Protein AF-A0AAD9DBL5-F1 (afdb_monomer_lite)

pLDDT: mean 86.2, std 17.13, range [36.88, 98.0]

InterPro domains:
  IPR057491 Diatom pyrenoid shell [PF25192] (1-85)

Foldseek 3Di:
DDKDKDDDDQQQFKKKKKKAFPFAWQWKKKFKDAPDPRTPDIDTDTDGTRHVPIDIDMGGNPGGRIMMMMDRPDDPVTDMDMDMGRPDGHDDDPPPPPPDDDDDDD

Organism: NCBI:txid267567

Secondary structure (DSSP, 8-state):
-EEEEEE--TTEEEEEEEEE-SSS-EEEEEEEEESTT-EEEEEEEEES-TTTS-EEEEEE--SS-EEEEEEE-S-TTS--EEEEEEEEE--S------S--S----

Radius of gyration: 15.75 Å; chains: 1; bounding box: 33×22×51 Å

Structure (mmCIF, N/CA/C/O backbone):
data_AF-A0AAD9DBL5-F1
#
_entry.id   AF-A0AAD9DBL5-F1
#
loop_
_atom_site.group_PDB
_atom_site.id
_atom_site.type_symbol
_atom_site.label_atom_id
_atom_site.label_alt_id
_atom_site.label_comp_id
_atom_site.label_asym_id
_atom_site.label_entity_id
_atom_site.label_seq_id
_atom_site.pdbx_PDB_ins_code
_atom_site.Cartn_x
_atom_site.Cartn_y
_atom_site.Cartn_z
_atom_site.occupancy
_atom_site.B_iso_or_equiv
_atom_site.auth_seq_id
_atom_site.auth_comp_id
_atom_site.auth_asym_id
_atom_site.auth_atom_id
_atom_site.pdbx_PDB_model_num
ATOM 1 N N . GLY A 1 1 ? 0.961 2.979 14.377 1.00 65.88 1 GLY A N 1
ATOM 2 C CA . GLY A 1 1 ? 1.038 2.510 12.986 1.00 65.88 1 GLY A CA 1
ATOM 3 C C . GLY A 1 1 ? 2.239 1.620 12.734 1.00 65.88 1 GLY A C 1
ATOM 4 O O . GLY A 1 1 ? 3.149 1.566 13.552 1.00 65.88 1 GLY A O 1
ATOM 5 N N . ALA A 1 2 ? 2.234 0.928 11.599 1.00 88.06 2 ALA A N 1
ATOM 6 C CA . ALA A 1 2 ? 3.292 0.024 11.147 1.00 88.06 2 ALA A CA 1
ATOM 7 C C . ALA A 1 2 ? 3.534 0.239 9.648 1.00 88.06 2 ALA A C 1
ATOM 9 O O . ALA A 1 2 ? 2.581 0.452 8.903 1.00 88.06 2 ALA A O 1
ATOM 10 N N . LEU A 1 3 ? 4.789 0.174 9.207 1.00 93.31 3 LEU A N 1
ATOM 11 C CA . LEU A 1 3 ? 5.171 0.321 7.803 1.00 93.31 3 LEU A CA 1
ATOM 12 C C . LEU A 1 3 ? 5.716 -1.007 7.289 1.00 93.31 3 LEU A C 1
ATOM 14 O O . LEU A 1 3 ? 6.577 -1.616 7.924 1.00 93.31 3 LEU A O 1
ATOM 18 N N . ARG A 1 4 ? 5.237 -1.443 6.125 1.00 94.81 4 ARG A N 1
ATOM 19 C CA . ARG A 1 4 ? 5.770 -2.601 5.403 1.00 94.81 4 ARG A CA 1
ATOM 20 C C . ARG A 1 4 ? 6.175 -2.185 4.000 1.00 94.81 4 ARG A C 1
ATOM 22 O O . ARG A 1 4 ? 5.454 -1.447 3.333 1.00 94.81 4 ARG A O 1
ATOM 29 N N . THR A 1 5 ? 7.346 -2.647 3.582 1.00 94.62 5 THR A N 1
ATOM 30 C CA . THR A 1 5 ? 7.907 -2.378 2.256 1.00 94.62 5 THR A CA 1
ATOM 31 C C . THR A 1 5 ? 7.925 -3.675 1.462 1.00 94.62 5 THR A C 1
ATOM 33 O O . THR A 1 5 ? 8.403 -4.688 1.967 1.00 94.62 5 THR A O 1
ATOM 36 N N . TYR A 1 6 ? 7.428 -3.620 0.231 1.00 94.19 6 TYR A N 1
ATOM 37 C CA . TYR A 1 6 ? 7.318 -4.747 -0.685 1.00 94.19 6 TYR A CA 1
ATOM 38 C C . TYR A 1 6 ? 8.182 -4.456 -1.917 1.00 94.19 6 TYR A C 1
ATOM 40 O O . TYR A 1 6 ? 7.733 -3.754 -2.829 1.00 94.19 6 TYR A O 1
ATOM 48 N N . PRO A 1 7 ? 9.451 -4.903 -1.929 1.00 90.75 7 PRO A N 1
ATOM 49 C CA . PRO A 1 7 ? 10.256 -4.886 -3.139 1.00 90.75 7 PRO A CA 1
ATOM 50 C C . PRO A 1 7 ? 9.788 -5.993 -4.090 1.00 90.75 7 PRO A C 1
ATOM 52 O O . PRO A 1 7 ? 9.366 -7.063 -3.653 1.00 90.75 7 PRO A O 1
ATOM 55 N N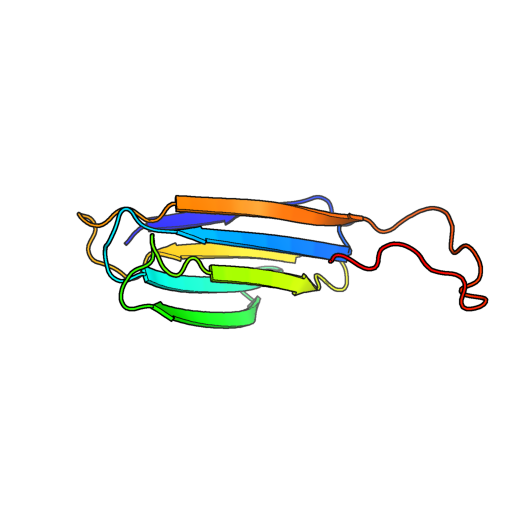 . PHE A 1 8 ? 9.908 -5.755 -5.390 1.00 89.19 8 PHE A N 1
ATOM 56 C CA . PHE A 1 8 ? 9.567 -6.723 -6.431 1.00 89.19 8 PHE A CA 1
ATOM 57 C C . PHE A 1 8 ? 10.528 -6.597 -7.616 1.00 89.19 8 PHE A C 1
ATOM 59 O O . PHE A 1 8 ? 11.326 -5.659 -7.698 1.00 89.19 8 PHE A O 1
ATOM 66 N N . ASN A 1 9 ? 10.501 -7.588 -8.509 1.00 88.00 9 ASN A N 1
ATOM 67 C CA . ASN A 1 9 ? 11.378 -7.620 -9.675 1.00 88.00 9 ASN A CA 1
ATOM 68 C C . ASN A 1 9 ? 11.060 -6.437 -10.619 1.00 88.00 9 ASN A C 1
ATOM 70 O O . ASN A 1 9 ? 9.883 -6.156 -10.834 1.00 88.00 9 ASN A O 1
ATOM 74 N N . PRO A 1 10 ? 12.065 -5.770 -11.220 1.00 86.81 10 PRO A N 1
ATOM 75 C CA . PRO A 1 10 ? 11.848 -4.755 -12.254 1.00 86.81 10 PRO A CA 1
ATOM 76 C C . PRO A 1 10 ? 11.012 -5.195 -13.465 1.00 86.81 10 PRO A C 1
ATOM 78 O O . PRO A 1 10 ? 10.556 -4.332 -14.202 1.00 86.81 10 PRO A O 1
ATOM 81 N N . THR A 1 11 ? 10.828 -6.499 -13.692 1.00 88.62 11 THR A N 1
ATOM 82 C CA . THR A 1 11 ? 9.929 -7.025 -14.727 1.00 88.62 11 THR A CA 1
ATOM 83 C C . THR A 1 11 ? 8.458 -6.977 -14.327 1.00 88.62 11 THR A C 1
ATOM 85 O O . THR A 1 11 ? 7.621 -7.380 -15.113 1.00 88.62 11 THR A O 1
ATOM 88 N N . VAL A 1 12 ? 8.094 -6.578 -13.109 1.00 91.44 12 VAL A N 1
ATOM 89 C CA . VAL A 1 12 ? 6.683 -6.444 -12.723 1.00 91.44 12 VAL A CA 1
ATOM 90 C C . VAL A 1 12 ? 6.146 -5.131 -13.280 1.00 91.44 12 VAL A C 1
ATOM 92 O O . VAL A 1 12 ? 6.648 -4.059 -12.945 1.00 91.44 12 VAL A O 1
ATOM 95 N N . ASP A 1 13 ? 5.113 -5.229 -14.109 1.00 93.44 13 ASP A N 1
ATOM 96 C CA . ASP A 1 13 ? 4.472 -4.085 -14.751 1.00 93.44 13 ASP A CA 1
ATOM 97 C C . ASP A 1 13 ? 3.320 -3.518 -13.915 1.00 93.44 13 ASP A C 1
ATOM 99 O O . ASP A 1 13 ? 3.010 -2.331 -14.011 1.00 93.44 13 ASP A O 1
ATOM 103 N N . SER A 1 14 ? 2.693 -4.351 -13.083 1.00 95.19 14 SER A N 1
ATOM 104 C CA . SER A 1 14 ? 1.706 -3.912 -12.100 1.00 95.19 14 SER A CA 1
ATOM 105 C C . SER A 1 14 ? 1.609 -4.865 -10.918 1.00 95.19 14 SER A C 1
ATOM 107 O O . SER A 1 14 ? 1.899 -6.060 -11.025 1.00 95.19 14 SER A O 1
ATOM 109 N N . VAL A 1 15 ? 1.180 -4.335 -9.775 1.00 96.56 15 VAL A N 1
ATOM 110 C CA . VAL A 1 15 ? 0.980 -5.084 -8.529 1.00 96.56 15 VAL A CA 1
ATOM 111 C C . VAL A 1 15 ? -0.485 -5.082 -8.116 1.00 96.56 15 VAL A C 1
ATOM 113 O O . VAL A 1 15 ? -1.184 -4.084 -8.275 1.00 96.56 15 VAL A O 1
ATOM 116 N N . ALA A 1 16 ? -0.931 -6.189 -7.537 1.00 97.8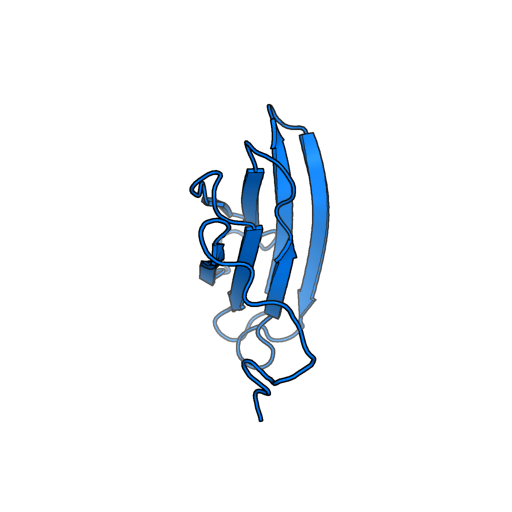1 16 ALA A N 1
ATOM 117 C CA . ALA A 1 16 ? -2.203 -6.297 -6.845 1.00 97.81 16 ALA A CA 1
ATOM 118 C C . ALA A 1 16 ? -1.974 -6.062 -5.350 1.00 97.81 16 ALA A C 1
ATOM 120 O O . ALA A 1 16 ? -1.061 -6.635 -4.755 1.00 97.81 16 ALA A O 1
ATOM 121 N N . ILE A 1 17 ? -2.805 -5.219 -4.742 1.00 98.00 17 ILE A N 1
ATOM 122 C CA . ILE A 1 17 ? -2.728 -4.872 -3.323 1.00 98.00 17 ILE A CA 1
ATOM 123 C C . ILE A 1 17 ? -4.070 -5.184 -2.675 1.00 98.00 17 ILE A C 1
ATOM 125 O O . ILE A 1 17 ? -5.097 -4.658 -3.100 1.00 98.00 17 ILE A O 1
ATOM 129 N N . ILE A 1 18 ? -4.049 -6.003 -1.621 1.00 97.81 18 ILE A N 1
ATOM 130 C CA . ILE A 1 18 ? -5.213 -6.299 -0.778 1.00 97.81 18 ILE A CA 1
ATOM 131 C C . ILE A 1 18 ? -4.918 -5.846 0.645 1.00 97.81 18 ILE A C 1
ATOM 133 O O . ILE A 1 18 ? -3.924 -6.270 1.242 1.00 97.81 18 ILE A O 1
ATOM 137 N N . LEU A 1 19 ? -5.810 -5.030 1.205 1.00 97.81 19 LEU A N 1
ATOM 138 C CA . LEU A 1 19 ? -5.763 -4.574 2.591 1.00 97.81 19 LEU A CA 1
ATOM 139 C C . LEU A 1 19 ? -7.046 -4.970 3.331 1.00 97.81 19 LEU A C 1
ATOM 141 O O . LEU A 1 19 ? -8.145 -4.794 2.805 1.00 97.81 19 LEU A O 1
ATOM 145 N N . LYS A 1 20 ? -6.910 -5.456 4.569 1.00 97.44 20 LYS A N 1
ATOM 146 C CA . LYS A 1 20 ? -8.044 -5.763 5.456 1.00 97.44 20 LYS A CA 1
ATOM 147 C C . LYS A 1 20 ? -7.710 -5.551 6.933 1.00 97.44 20 LYS A C 1
ATOM 149 O O . LYS A 1 20 ? -6.537 -5.547 7.317 1.00 97.44 20 LYS A O 1
ATOM 154 N N . THR A 1 21 ? -8.743 -5.448 7.758 1.00 96.38 21 THR A N 1
ATOM 155 C CA . THR A 1 21 ? -8.658 -5.441 9.231 1.00 96.38 21 THR A CA 1
ATOM 156 C C . THR A 1 21 ? -9.436 -6.630 9.812 1.00 96.38 21 THR A C 1
ATOM 158 O O . THR A 1 21 ? -9.826 -7.543 9.084 1.00 96.38 21 THR A O 1
ATOM 161 N N . ASP A 1 22 ? -9.627 -6.651 11.128 1.00 93.69 22 ASP A N 1
ATOM 162 C CA . ASP A 1 22 ? -10.362 -7.656 11.904 1.00 93.69 22 ASP A CA 1
ATOM 163 C C . ASP A 1 22 ? -11.786 -7.206 12.312 1.00 93.69 22 ASP A C 1
ATOM 165 O O . ASP A 1 22 ? -12.343 -7.730 13.273 1.00 93.69 22 ASP A O 1
ATOM 169 N N . GLY A 1 23 ? -12.381 -6.242 11.596 1.00 93.06 23 GLY A N 1
ATOM 170 C CA . GLY A 1 23 ? -13.698 -5.655 11.920 1.00 93.06 23 GLY A CA 1
ATOM 171 C C . GLY A 1 23 ? -13.594 -4.255 12.534 1.00 93.06 23 GLY A C 1
ATOM 172 O O . GLY A 1 23 ? -14.373 -3.855 13.401 1.00 93.06 23 GLY A O 1
ATOM 173 N N . ARG A 1 24 ? -12.535 -3.527 12.170 1.00 92.25 24 ARG A N 1
ATOM 174 C CA . ARG A 1 24 ? -12.209 -2.172 12.635 1.00 92.25 24 ARG A CA 1
ATOM 175 C C . ARG A 1 24 ? -12.024 -1.238 11.442 1.00 92.25 24 ARG A C 1
ATOM 177 O O . ARG A 1 24 ? -11.748 -1.730 10.341 1.00 92.25 24 ARG A O 1
ATOM 184 N N . PRO A 1 25 ? -12.069 0.087 11.652 1.00 95.88 25 PRO A N 1
ATOM 185 C CA . PRO A 1 25 ? -11.787 1.027 10.583 1.00 95.88 25 PRO A CA 1
ATOM 186 C C . PRO A 1 25 ? -10.413 0.791 9.955 1.00 95.88 25 PRO A C 1
ATOM 188 O O . PRO A 1 25 ? -9.386 0.801 10.642 1.00 95.88 25 PRO A O 1
ATOM 191 N N . LEU A 1 26 ? -10.387 0.594 8.640 1.00 96.56 26 LEU A N 1
ATOM 192 C CA . LEU A 1 26 ? -9.155 0.491 7.871 1.00 96.56 26 LEU A CA 1
ATOM 193 C C . LEU A 1 26 ? -8.630 1.902 7.651 1.00 96.56 26 LEU A C 1
ATOM 195 O O . LEU A 1 26 ? -9.217 2.656 6.888 1.00 96.56 26 LEU A O 1
ATOM 199 N N . ASN A 1 27 ? -7.527 2.252 8.310 1.00 97.00 27 ASN A N 1
ATOM 200 C CA . ASN A 1 27 ? -6.803 3.498 8.070 1.00 97.00 27 ASN A CA 1
ATOM 201 C C . ASN A 1 27 ? -5.425 3.143 7.518 1.00 97.00 27 ASN A C 1
ATOM 203 O O . ASN A 1 27 ? -4.574 2.605 8.236 1.00 97.00 27 ASN A O 1
ATOM 207 N N . ALA A 1 28 ? -5.216 3.391 6.228 1.00 97.44 28 ALA A N 1
ATOM 208 C CA . ALA A 1 28 ? -3.980 3.015 5.565 1.00 97.44 28 ALA A CA 1
ATOM 209 C C . ALA A 1 28 ? -3.538 4.043 4.529 1.00 97.44 28 ALA A C 1
ATOM 211 O O . ALA A 1 28 ? -4.323 4.835 4.011 1.00 97.44 28 ALA A O 1
ATOM 212 N N . ARG A 1 29 ? -2.253 3.989 4.202 1.00 97.62 29 ARG A N 1
ATOM 213 C CA . ARG A 1 29 ? -1.657 4.733 3.102 1.00 97.62 29 ARG A CA 1
ATOM 214 C C . ARG A 1 29 ? -0.793 3.802 2.267 1.00 97.62 29 ARG A C 1
ATOM 216 O O . ARG A 1 29 ? 0.056 3.095 2.809 1.00 97.62 29 ARG A O 1
ATOM 223 N N . ILE A 1 30 ? -1.018 3.799 0.960 1.00 97.69 30 ILE A N 1
ATOM 224 C CA . ILE A 1 30 ? -0.209 3.075 -0.020 1.00 97.69 30 ILE A CA 1
ATOM 225 C C . ILE A 1 30 ? 0.665 4.097 -0.736 1.00 97.69 30 ILE A C 1
ATOM 227 O O . ILE A 1 30 ? 0.170 5.129 -1.185 1.00 97.69 30 ILE A O 1
ATOM 231 N N . GLU A 1 31 ? 1.956 3.814 -0.857 1.00 96.69 31 GLU A N 1
ATOM 232 C CA . GLU A 1 31 ? 2.900 4.646 -1.596 1.00 96.69 31 GLU A CA 1
ATOM 233 C C . GLU A 1 31 ? 3.594 3.807 -2.664 1.00 96.69 31 GLU A C 1
ATOM 235 O O . GLU A 1 31 ? 4.212 2.788 -2.352 1.00 96.69 31 GLU A O 1
ATOM 240 N N . LEU A 1 32 ? 3.528 4.260 -3.914 1.00 95.81 32 LEU A N 1
ATOM 241 C CA . LEU A 1 32 ? 4.415 3.794 -4.970 1.00 95.81 32 LEU A CA 1
ATOM 242 C C . LEU A 1 32 ? 5.626 4.722 -5.014 1.00 95.81 32 LEU A C 1
ATOM 244 O O . LEU A 1 32 ? 5.498 5.917 -5.291 1.00 95.81 32 LEU A O 1
ATOM 248 N N . LEU A 1 33 ? 6.799 4.170 -4.735 1.00 94.31 33 LEU A N 1
ATOM 249 C CA . LEU A 1 33 ? 8.074 4.873 -4.783 1.00 94.31 33 LEU A CA 1
ATOM 250 C C . LEU A 1 33 ? 8.845 4.482 -6.032 1.00 94.31 33 LEU A C 1
ATOM 252 O O . LEU A 1 33 ? 8.836 3.311 -6.399 1.00 94.31 33 LEU A O 1
ATOM 256 N N . GLN A 1 34 ? 9.595 5.422 -6.603 1.00 90.69 34 GLN A N 1
ATOM 257 C CA . GLN A 1 34 ? 10.555 5.126 -7.664 1.00 90.69 34 GLN A CA 1
ATOM 258 C C . GLN A 1 34 ? 11.868 5.878 -7.439 1.00 90.69 34 GLN A C 1
ATOM 260 O O . GLN A 1 34 ? 11.932 7.101 -7.572 1.00 90.69 34 GLN A O 1
ATOM 265 N N . GLY A 1 35 ? 12.933 5.142 -7.120 1.00 85.44 35 GLY A N 1
ATOM 266 C CA . GLY A 1 35 ? 14.194 5.726 -6.651 1.00 85.44 35 GLY A CA 1
ATOM 267 C C . GLY A 1 35 ? 14.137 6.189 -5.183 1.00 85.44 35 GLY A C 1
ATOM 268 O O . GLY A 1 35 ? 13.133 5.975 -4.497 1.00 85.44 35 GLY A O 1
ATOM 269 N N . PRO A 1 36 ? 15.219 6.793 -4.654 1.00 82.62 36 PRO A N 1
ATOM 270 C CA . PRO A 1 36 ? 15.320 7.117 -3.232 1.00 82.62 36 PRO A CA 1
ATOM 271 C C . PRO A 1 36 ? 14.241 8.112 -2.780 1.00 82.62 36 PRO A C 1
ATOM 273 O O . PRO A 1 36 ? 14.286 9.286 -3.137 1.00 82.62 36 PRO A O 1
ATOM 276 N N . ASN A 1 37 ? 13.287 7.634 -1.972 1.00 73.06 37 ASN A N 1
ATOM 277 C CA . ASN A 1 37 ? 12.238 8.428 -1.315 1.00 73.06 37 ASN A CA 1
ATOM 278 C C . ASN A 1 37 ? 11.457 9.374 -2.251 1.00 73.06 37 ASN A C 1
ATOM 280 O O . ASN A 1 37 ? 11.098 10.482 -1.859 1.00 73.06 37 ASN A O 1
ATOM 284 N N . ASN A 1 38 ? 11.192 8.941 -3.484 1.00 85.44 38 ASN A N 1
ATOM 285 C CA . ASN A 1 38 ? 10.419 9.716 -4.450 1.00 85.44 38 ASN A CA 1
ATOM 286 C C . ASN A 1 38 ? 9.048 9.067 -4.665 1.00 85.44 38 ASN A C 1
ATOM 288 O O . ASN A 1 38 ? 8.920 8.105 -5.427 1.00 85.44 38 ASN A O 1
ATOM 292 N N . ASN A 1 39 ? 8.039 9.585 -3.963 1.00 84.62 39 ASN A N 1
ATOM 293 C CA . ASN A 1 39 ? 6.662 9.114 -4.059 1.00 84.62 39 ASN A CA 1
ATOM 294 C C . ASN A 1 39 ? 6.080 9.512 -5.421 1.00 84.62 39 ASN A C 1
ATOM 296 O O . ASN A 1 39 ? 5.897 10.694 -5.705 1.00 84.62 39 ASN A O 1
ATOM 300 N N . LYS A 1 40 ? 5.773 8.521 -6.258 1.00 91.19 40 LYS A N 1
ATOM 301 C CA . LYS A 1 40 ? 5.114 8.713 -7.558 1.00 91.19 40 LYS A CA 1
ATOM 302 C C . LYS A 1 40 ? 3.604 8.720 -7.436 1.00 91.19 40 LYS A C 1
ATOM 304 O O . LYS A 1 40 ? 2.938 9.499 -8.107 1.00 91.19 40 LYS A O 1
ATOM 309 N N . GLN A 1 41 ? 3.083 7.881 -6.552 1.00 93.62 41 GLN A N 1
ATOM 310 C CA . GLN A 1 41 ? 1.663 7.802 -6.267 1.00 93.62 41 GLN A CA 1
ATOM 311 C C . GLN A 1 41 ? 1.462 7.568 -4.777 1.00 93.62 41 GLN A C 1
ATOM 313 O O . GLN A 1 41 ? 2.210 6.817 -4.150 1.00 93.62 41 GLN A O 1
ATOM 318 N N . VAL A 1 42 ? 0.449 8.223 -4.220 1.00 96.69 42 VAL A N 1
ATOM 319 C CA . VAL A 1 42 ? 0.024 8.046 -2.835 1.00 96.69 42 VAL A CA 1
ATOM 320 C C . VAL A 1 42 ? -1.483 7.848 -2.834 1.00 96.69 42 VAL A C 1
ATOM 322 O O . VAL A 1 42 ? -2.205 8.622 -3.458 1.00 96.69 42 VAL A O 1
ATOM 325 N N . VAL A 1 43 ? -1.946 6.814 -2.138 1.00 96.88 43 VAL A N 1
ATOM 326 C CA . VAL A 1 43 ? -3.367 6.544 -1.914 1.00 96.88 43 VAL A CA 1
ATOM 327 C C . VAL A 1 43 ? -3.605 6.536 -0.413 1.00 96.88 43 VAL A C 1
ATOM 329 O O . VAL A 1 43 ? -3.019 5.721 0.299 1.00 96.88 43 VAL A O 1
ATOM 332 N N . GLU A 1 44 ? -4.445 7.446 0.068 1.00 97.19 44 GLU A N 1
ATOM 333 C CA . GLU A 1 44 ? -4.885 7.493 1.463 1.00 97.19 44 GLU A CA 1
ATOM 334 C C . GLU A 1 44 ? -6.280 6.881 1.553 1.00 97.19 44 GLU A C 1
ATOM 336 O O . GLU A 1 44 ? -7.172 7.212 0.771 1.00 97.19 44 GLU A O 1
ATOM 341 N N . LEU A 1 45 ? -6.435 5.916 2.455 1.00 94.56 45 LEU A N 1
ATOM 342 C CA . LEU A 1 45 ? -7.556 4.989 2.469 1.00 94.56 45 LEU A CA 1
ATOM 343 C C . LEU A 1 45 ? -8.213 4.979 3.839 1.00 94.56 45 LEU A C 1
ATOM 345 O O . LEU A 1 45 ? -7.547 4.786 4.860 1.00 94.56 45 LEU A O 1
ATOM 349 N N . TYR A 1 46 ? -9.534 5.129 3.814 1.00 96.69 46 TYR A N 1
ATOM 350 C CA . TYR A 1 46 ? -10.411 4.945 4.955 1.00 96.69 46 TYR A CA 1
ATOM 351 C C . TYR A 1 46 ? -11.580 4.034 4.571 1.00 96.69 46 TYR A C 1
ATOM 353 O O . TYR A 1 46 ? -12.263 4.292 3.578 1.00 96.69 46 TYR A O 1
ATOM 361 N N . THR A 1 47 ? -11.841 3.007 5.378 1.00 95.25 47 THR A N 1
ATOM 362 C CA . THR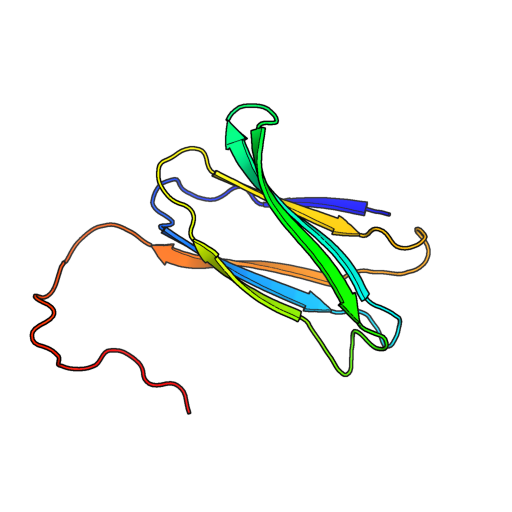 A 1 47 ? -13.114 2.269 5.369 1.00 95.25 47 THR A CA 1
ATOM 363 C C . THR A 1 47 ? -13.600 2.087 6.806 1.00 95.25 47 THR A C 1
ATOM 365 O O . THR A 1 47 ? -12.789 1.949 7.720 1.00 95.25 47 THR A O 1
ATOM 368 N N . GLU A 1 48 ? -14.917 2.126 7.024 1.00 94.50 48 GLU A N 1
ATOM 369 C CA . GLU A 1 48 ? -15.505 2.033 8.371 1.00 94.50 48 GLU A CA 1
ATOM 370 C C . GLU A 1 48 ? -15.303 0.647 9.002 1.00 94.50 48 GLU A C 1
ATOM 372 O O . GLU A 1 48 ? -14.960 0.543 10.178 1.00 94.50 48 GLU A O 1
ATOM 377 N N . ASP A 1 49 ? -15.445 -0.409 8.200 1.00 94.94 49 ASP A N 1
ATOM 378 C CA . ASP A 1 49 ? -15.155 -1.787 8.587 1.00 94.94 49 ASP A CA 1
ATOM 379 C C . ASP A 1 49 ? -14.298 -2.440 7.497 1.00 94.94 49 ASP A C 1
ATOM 381 O O . ASP A 1 49 ? -14.780 -2.719 6.399 1.00 94.94 49 ASP A O 1
ATOM 385 N N . GLY A 1 50 ? -13.013 -2.650 7.791 1.00 96.00 50 GLY A N 1
ATOM 386 C CA . GLY A 1 50 ? -12.048 -3.242 6.864 1.00 96.00 50 GLY A CA 1
ATOM 387 C C . GLY A 1 50 ? -12.103 -4.766 6.747 1.00 96.00 50 GLY A C 1
ATOM 388 O O . GLY A 1 50 ? -11.333 -5.317 5.958 1.00 96.00 50 GLY A O 1
ATOM 389 N N . LEU A 1 51 ? -12.952 -5.447 7.522 1.00 95.81 51 LEU A N 1
ATOM 390 C CA . LEU A 1 51 ? -13.245 -6.871 7.353 1.00 95.81 51 LEU A CA 1
ATOM 391 C C . LEU A 1 51 ? -14.398 -7.055 6.365 1.00 95.81 51 LEU A C 1
ATOM 393 O O . LEU A 1 51 ? -14.266 -7.835 5.424 1.00 95.81 51 LEU A O 1
ATOM 397 N N . ASP A 1 52 ? -15.475 -6.288 6.540 1.00 96.88 52 ASP A N 1
ATOM 398 C CA . ASP A 1 52 ? -16.634 -6.309 5.641 1.00 96.88 52 ASP A CA 1
ATOM 399 C C . ASP A 1 52 ? -16.354 -5.591 4.315 1.00 96.88 52 ASP A C 1
ATOM 401 O O . ASP A 1 52 ? -16.900 -5.946 3.270 1.00 96.88 52 ASP A O 1
ATOM 405 N N . ARG A 1 53 ? -15.507 -4.555 4.346 1.00 96.81 53 ARG A N 1
ATOM 406 C CA . ARG A 1 53 ? -15.138 -3.733 3.183 1.00 96.81 53 ARG A CA 1
ATOM 407 C C . ARG A 1 53 ? -13.616 -3.692 3.044 1.00 96.81 53 ARG A C 1
ATOM 409 O O . ARG A 1 53 ? -13.000 -2.659 3.340 1.00 96.81 53 ARG A O 1
ATOM 416 N N . PRO A 1 54 ? -12.996 -4.811 2.624 1.00 96.94 54 PRO A N 1
ATOM 417 C CA . PRO A 1 54 ? -11.575 -4.828 2.325 1.00 96.94 54 PRO A CA 1
ATOM 418 C C . PRO A 1 54 ? -11.286 -3.930 1.121 1.00 96.94 54 PRO A C 1
ATOM 420 O O . PRO A 1 54 ? -12.136 -3.715 0.254 1.00 96.94 54 PRO A O 1
ATOM 423 N N . PHE A 1 55 ? -10.062 -3.423 1.052 1.00 97.50 55 PHE A N 1
ATOM 424 C CA . PHE A 1 55 ? -9.610 -2.635 -0.086 1.00 97.50 55 PHE A CA 1
ATOM 425 C C . PHE A 1 55 ? -8.806 -3.505 -1.051 1.00 97.50 55 PHE A C 1
ATOM 427 O O . PHE A 1 55 ? -7.899 -4.225 -0.629 1.00 97.50 55 PHE A O 1
ATOM 434 N N . PHE A 1 56 ? -9.112 -3.390 -2.342 1.00 97.25 56 PHE A N 1
ATOM 435 C CA . PHE A 1 56 ? -8.355 -3.993 -3.431 1.00 97.25 56 PHE A CA 1
ATOM 436 C C . PHE A 1 56 ? -8.025 -2.942 -4.487 1.00 97.25 56 PHE A C 1
ATOM 438 O O . PHE A 1 56 ? -8.897 -2.169 -4.886 1.00 97.25 56 PHE A O 1
ATOM 445 N N . ALA A 1 57 ? -6.784 -2.941 -4.966 1.00 96.62 57 ALA A N 1
ATOM 446 C CA . ALA A 1 57 ? -6.385 -2.146 -6.116 1.00 96.62 57 ALA A CA 1
ATOM 447 C C . ALA A 1 57 ? -5.271 -2.821 -6.909 1.00 96.62 57 ALA A C 1
ATOM 449 O O . ALA A 1 57 ? -4.444 -3.548 -6.358 1.00 96.62 57 ALA A O 1
ATOM 450 N N . ILE A 1 58 ? -5.235 -2.504 -8.200 1.00 97.00 58 ILE A N 1
ATOM 451 C CA . ILE A 1 58 ? -4.094 -2.766 -9.069 1.00 97.00 58 ILE A CA 1
ATOM 452 C C . ILE A 1 58 ? -3.370 -1.438 -9.271 1.00 97.00 58 ILE A C 1
ATOM 454 O O . ILE A 1 58 ? -3.999 -0.424 -9.581 1.00 97.00 58 ILE A O 1
ATOM 458 N N . VAL A 1 59 ? -2.059 -1.441 -9.063 1.00 95.25 59 VAL A N 1
ATOM 459 C CA . VAL A 1 59 ? -1.200 -0.268 -9.229 1.00 95.25 59 VAL A CA 1
ATOM 460 C C . VAL A 1 59 ? -0.178 -0.577 -10.311 1.00 95.25 59 VAL A C 1
ATOM 462 O O . VAL A 1 59 ? 0.606 -1.515 -10.172 1.00 95.25 59 VAL A O 1
ATOM 465 N N . GLU A 1 60 ? -0.191 0.211 -11.383 1.00 94.56 60 GLU A N 1
ATOM 466 C CA . GLU A 1 60 ? 0.826 0.145 -12.434 1.00 94.56 60 GLU A CA 1
ATOM 467 C C . GLU A 1 60 ? 2.187 0.585 -11.885 1.00 94.56 60 GLU A C 1
ATOM 469 O O . GLU A 1 60 ? 2.294 1.555 -11.131 1.00 94.56 60 GLU A O 1
ATOM 474 N N . THR A 1 61 ? 3.243 -0.115 -12.287 1.00 92.56 61 THR A N 1
ATOM 475 C CA . THR A 1 61 ? 4.618 0.113 -11.834 1.00 92.56 61 THR A CA 1
ATOM 476 C C . THR A 1 61 ? 5.517 0.431 -13.029 1.00 92.56 61 THR A C 1
ATOM 478 O O . THR A 1 61 ? 6.404 -0.356 -13.358 1.00 92.56 61 THR A O 1
ATOM 481 N N . PRO A 1 62 ? 5.317 1.583 -13.702 1.00 87.25 62 PRO A N 1
ATOM 482 C CA . PRO A 1 62 ? 6.028 1.907 -14.931 1.00 87.25 62 PRO A CA 1
ATOM 483 C C . PRO A 1 62 ? 7.530 2.107 -14.698 1.00 87.25 62 PRO A C 1
ATOM 485 O O . PRO A 1 62 ? 7.964 2.753 -13.738 1.00 87.25 62 PRO A O 1
ATOM 488 N N . GLY A 1 63 ? 8.333 1.602 -15.634 1.00 83.50 63 GLY A N 1
ATOM 489 C CA . GLY A 1 63 ? 9.790 1.674 -15.570 1.00 83.50 63 GLY A CA 1
ATOM 490 C C . GLY A 1 63 ? 10.388 0.792 -14.470 1.00 83.50 63 GLY A C 1
ATOM 491 O O . GLY A 1 63 ? 9.745 -0.091 -13.917 1.00 83.50 63 GLY A O 1
ATOM 492 N N . SER A 1 64 ? 11.658 1.025 -14.147 1.00 84.06 64 SER A N 1
ATOM 493 C CA . SER A 1 64 ? 12.396 0.216 -13.172 1.00 84.06 64 SER A CA 1
ATOM 494 C C . SER A 1 64 ? 12.513 0.893 -11.806 1.00 84.06 64 SER A C 1
ATOM 496 O O . SER A 1 64 ? 12.446 2.121 -11.697 1.00 84.06 64 SER A O 1
ATOM 498 N N . GLY A 1 65 ? 12.810 0.096 -10.776 1.00 86.94 65 GLY A N 1
ATOM 499 C CA . GLY A 1 65 ? 13.152 0.603 -9.442 1.00 86.94 65 GLY A CA 1
ATOM 500 C C . GLY A 1 65 ? 11.944 1.041 -8.617 1.00 86.94 65 GLY A C 1
ATOM 501 O O . GLY A 1 65 ? 12.082 1.901 -7.745 1.00 86.94 65 GLY A O 1
ATOM 502 N N . ASN A 1 66 ? 10.778 0.469 -8.919 1.00 92.69 66 ASN A N 1
ATOM 503 C CA . ASN A 1 66 ? 9.554 0.688 -8.171 1.00 92.69 66 ASN A CA 1
ATOM 504 C C . ASN A 1 66 ? 9.553 -0.111 -6.862 1.00 92.69 66 ASN A C 1
ATOM 506 O O . ASN A 1 66 ? 10.060 -1.231 -6.794 1.00 92.69 66 ASN A O 1
ATOM 510 N N . VAL A 1 67 ? 8.978 0.478 -5.817 1.00 93.75 67 VAL A N 1
ATOM 511 C CA . VAL A 1 67 ? 8.778 -0.157 -4.511 1.00 93.75 67 VAL A CA 1
ATOM 512 C C . VAL A 1 67 ? 7.420 0.262 -3.973 1.00 93.75 67 VAL A C 1
ATOM 514 O O . VAL A 1 67 ? 7.088 1.446 -3.990 1.00 93.75 67 VAL A O 1
ATOM 517 N N . VAL A 1 68 ? 6.656 -0.688 -3.439 1.00 96.25 68 VAL A N 1
ATOM 518 C CA . VAL A 1 68 ? 5.377 -0.397 -2.784 1.00 96.25 68 VAL A CA 1
ATOM 519 C C . VAL A 1 68 ? 5.583 -0.349 -1.280 1.00 96.25 68 VAL A C 1
ATOM 521 O O . VAL A 1 68 ? 6.162 -1.261 -0.682 1.00 96.25 68 VAL A O 1
ATOM 524 N N . ARG A 1 69 ? 5.090 0.711 -0.645 1.00 9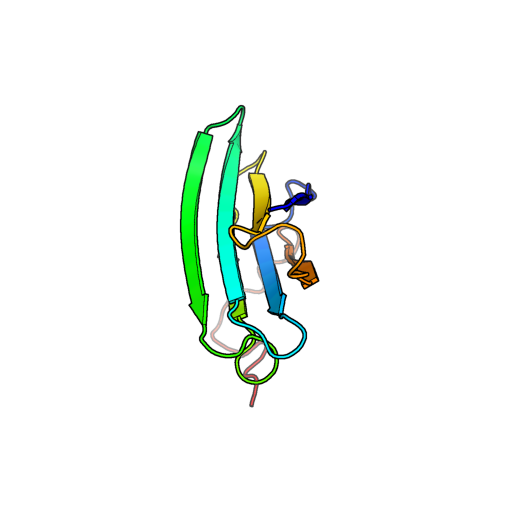6.12 69 ARG A N 1
ATOM 525 C CA . ARG A 1 69 ? 4.976 0.804 0.810 1.00 96.12 69 ARG A CA 1
ATOM 526 C C . ARG A 1 69 ? 3.516 0.810 1.214 1.00 96.12 69 ARG A C 1
ATOM 528 O O . ARG A 1 69 ? 2.706 1.516 0.627 1.00 96.12 69 ARG A O 1
ATOM 535 N N . VAL A 1 70 ? 3.207 0.050 2.256 1.00 97.44 70 VAL A N 1
ATOM 536 C CA . VAL A 1 70 ? 1.910 0.089 2.931 1.00 97.44 70 VAL A CA 1
ATOM 537 C C . VAL A 1 70 ? 2.144 0.553 4.357 1.00 97.44 70 VAL A C 1
ATOM 539 O O . VAL A 1 70 ? 2.935 -0.038 5.097 1.00 97.44 70 VAL A O 1
ATOM 542 N N . VAL A 1 71 ? 1.451 1.618 4.738 1.00 97.25 71 VAL A N 1
ATOM 543 C CA . VAL A 1 71 ? 1.526 2.236 6.056 1.00 97.25 71 VAL A CA 1
ATOM 544 C C . VAL A 1 71 ? 0.173 2.085 6.733 1.00 97.25 71 VAL A C 1
ATOM 546 O O . VAL A 1 71 ? -0.832 2.579 6.234 1.00 97.25 71 VAL A O 1
ATOM 549 N N . ASN A 1 72 ? 0.149 1.420 7.883 1.00 96.19 72 ASN A N 1
ATOM 550 C CA . ASN A 1 72 ? -0.985 1.458 8.796 1.00 96.19 72 ASN A CA 1
ATOM 551 C C . ASN A 1 72 ? -0.951 2.790 9.554 1.00 96.19 72 ASN A C 1
ATOM 553 O O . ASN A 1 72 ? -0.036 3.012 10.355 1.00 96.19 72 ASN A O 1
ATOM 557 N N . THR A 1 73 ? -1.924 3.663 9.295 1.00 96.69 73 THR A N 1
ATOM 558 C CA . THR A 1 73 ? -2.044 4.982 9.935 1.00 96.69 73 THR A CA 1
ATOM 559 C C . THR A 1 73 ? -2.909 4.948 11.197 1.00 96.69 73 THR A C 1
ATOM 561 O O . THR A 1 73 ? -2.989 5.949 11.905 1.00 96.69 73 THR A O 1
ATOM 564 N N . ALA A 1 74 ? -3.491 3.794 11.539 1.00 93.94 74 ALA A N 1
ATOM 565 C CA . ALA A 1 74 ? -4.193 3.590 12.798 1.00 93.94 74 ALA A CA 1
ATOM 566 C C . ALA A 1 74 ? -3.231 3.540 14.014 1.00 93.94 74 ALA A C 1
ATOM 568 O O . ALA A 1 74 ? -2.008 3.331 13.871 1.00 93.94 74 ALA A O 1
ATOM 569 N N . PRO A 1 75 ? -3.777 3.696 15.239 1.00 91.81 75 PRO A N 1
ATOM 570 C CA . PRO A 1 75 ? -3.099 3.319 16.480 1.00 91.81 75 PRO A CA 1
ATOM 571 C C . PRO A 1 75 ? -2.473 1.917 16.420 1.00 91.81 75 PRO A C 1
ATOM 573 O O . PRO A 1 75 ? -2.905 1.054 15.658 1.00 91.81 75 PRO A O 1
A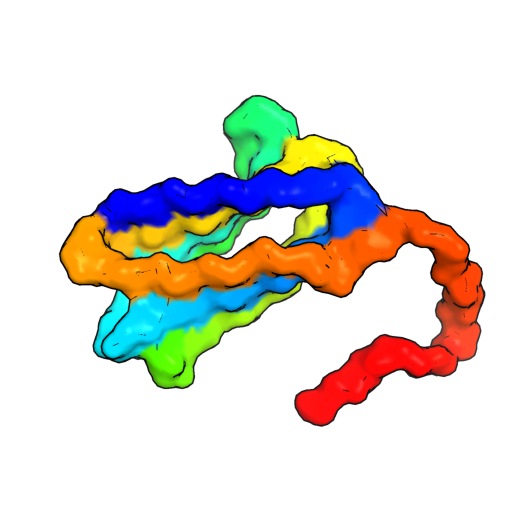TOM 576 N N . VAL A 1 76 ? -1.394 1.702 17.178 1.00 88.62 76 VAL A N 1
ATOM 577 C CA . VAL A 1 76 ? -0.565 0.483 17.075 1.00 88.62 76 VAL A CA 1
ATOM 578 C C . VAL A 1 76 ? -1.307 -0.784 17.511 1.00 88.62 76 VAL A C 1
ATOM 580 O O . VAL A 1 76 ? -0.974 -1.875 17.062 1.00 88.62 76 VAL A O 1
ATOM 583 N N . GLU A 1 77 ? -2.335 -0.625 18.339 1.00 87.94 77 GLU A N 1
ATOM 584 C CA . GLU A 1 77 ? -3.204 -1.683 18.845 1.00 87.94 77 GLU A CA 1
ATOM 585 C C . GLU A 1 77 ? -4.147 -2.243 17.771 1.00 87.94 77 GLU A C 1
ATOM 587 O O . GLU A 1 77 ? -4.725 -3.309 17.971 1.00 87.94 77 GLU A O 1
ATOM 592 N N . PHE A 1 78 ? -4.308 -1.549 16.636 1.00 90.31 78 PHE A N 1
ATOM 593 C CA . PHE A 1 78 ? -5.209 -1.961 15.562 1.00 90.31 78 PHE A CA 1
ATOM 594 C C . PHE A 1 78 ? -4.429 -2.574 14.391 1.00 90.31 78 PHE A C 1
ATOM 596 O O . PHE A 1 78 ? -3.708 -1.859 13.679 1.00 90.31 78 PHE A O 1
ATOM 603 N N . PRO A 1 79 ? -4.540 -3.898 14.173 1.00 92.12 79 PRO A N 1
ATOM 604 C CA . PRO A 1 79 ? -3.777 -4.582 13.141 1.00 92.12 79 PRO A CA 1
ATOM 605 C C . PRO A 1 79 ? -4.285 -4.246 11.732 1.00 92.12 79 PRO A C 1
ATOM 607 O O . PRO A 1 79 ? -5.482 -4.148 11.476 1.00 92.12 79 PRO A O 1
ATOM 610 N N . LEU A 1 80 ? -3.341 -4.142 10.794 1.00 95.88 80 LEU A N 1
ATOM 611 C CA . LEU A 1 80 ? -3.599 -4.087 9.356 1.00 95.88 80 LEU A CA 1
ATOM 612 C C . LEU A 1 80 ? -2.957 -5.311 8.705 1.00 95.88 80 LEU A C 1
ATOM 614 O O . LEU A 1 80 ? -1.751 -5.538 8.853 1.00 95.88 80 LEU A O 1
ATOM 618 N N . TYR A 1 81 ? -3.748 -6.065 7.950 1.00 96.38 81 TYR A N 1
ATOM 619 C CA . TYR A 1 81 ? -3.259 -7.150 7.110 1.00 96.38 81 TYR A CA 1
ATOM 620 C C . TYR A 1 81 ? -3.117 -6.638 5.680 1.00 96.38 81 TYR A C 1
ATOM 622 O O . TYR A 1 81 ? -4.043 -6.039 5.137 1.00 96.38 81 TYR A O 1
ATOM 630 N N . ALA A 1 82 ? -1.955 -6.881 5.081 1.00 96.88 82 ALA A N 1
ATOM 631 C CA . ALA A 1 82 ? -1.632 -6.442 3.733 1.00 96.88 82 ALA A CA 1
ATOM 632 C C . ALA A 1 82 ? -0.965 -7.581 2.955 1.00 96.88 82 ALA A C 1
ATOM 634 O O . ALA A 1 82 ? -0.063 -8.235 3.484 1.00 96.88 82 ALA A O 1
ATOM 635 N N . SER A 1 83 ? -1.404 -7.788 1.715 1.00 96.81 83 SER A N 1
ATOM 636 C CA . SER A 1 83 ? -0.741 -8.617 0.702 1.00 96.81 83 SER A CA 1
ATOM 637 C C . SER A 1 83 ? -0.494 -7.748 -0.527 1.00 96.81 83 SER A C 1
ATOM 639 O O . SER A 1 83 ? -1.335 -6.925 -0.901 1.00 96.81 83 SER A O 1
ATOM 641 N N . VAL A 1 84 ? 0.710 -7.879 -1.079 1.00 96.44 84 VAL A N 1
ATOM 642 C CA . VAL A 1 84 ? 1.164 -7.181 -2.278 1.00 96.44 84 VAL A CA 1
ATOM 643 C C . VAL A 1 84 ? 1.878 -8.212 -3.130 1.00 96.44 84 VAL A C 1
ATOM 645 O O . VAL A 1 84 ? 2.915 -8.726 -2.714 1.00 96.44 84 VAL A O 1
ATOM 648 N N . ASP A 1 85 ? 1.322 -8.493 -4.300 1.00 96.06 85 ASP A N 1
ATOM 649 C CA . ASP A 1 85 ? 1.822 -9.513 -5.216 1.00 96.06 85 ASP A CA 1
ATOM 650 C C . ASP A 1 85 ? 1.851 -8.973 -6.650 1.00 96.06 85 ASP A C 1
ATOM 652 O O . ASP A 1 85 ? 1.142 -8.023 -6.993 1.00 96.06 85 ASP A O 1
ATOM 656 N N . ALA A 1 86 ? 2.697 -9.556 -7.499 1.00 94.19 86 ALA A N 1
ATOM 657 C CA . ALA A 1 86 ? 2.744 -9.190 -8.911 1.00 94.19 86 ALA A CA 1
ATOM 658 C C . ALA A 1 86 ? 1.404 -9.526 -9.586 1.00 94.19 86 ALA A C 1
ATOM 660 O O . ALA A 1 86 ? 0.919 -10.651 -9.474 1.00 94.19 86 ALA A O 1
ATOM 661 N N . TYR A 1 87 ? 0.823 -8.555 -10.294 1.00 94.88 87 TYR A N 1
ATOM 662 C CA . TYR A 1 87 ? -0.396 -8.741 -11.081 1.00 94.88 87 TYR A CA 1
ATOM 663 C C . TYR A 1 87 ? -0.063 -9.000 -12.552 1.00 94.88 87 TYR A C 1
ATOM 665 O O . TYR A 1 87 ? -0.491 -10.005 -13.116 1.00 94.88 87 TYR A O 1
ATOM 673 N N . ARG A 1 88 ? 0.765 -8.139 -13.156 1.00 92.44 88 ARG A N 1
ATOM 674 C CA . ARG A 1 88 ? 1.297 -8.322 -14.513 1.00 92.44 88 ARG A CA 1
ATOM 675 C C . ARG A 1 88 ? 2.819 -8.308 -14.481 1.00 92.44 88 ARG A C 1
ATOM 677 O O . ARG A 1 88 ? 3.418 -7.444 -13.845 1.00 92.44 88 ARG A O 1
ATOM 684 N N . VAL A 1 89 ? 3.445 -9.254 -15.177 1.00 88.94 89 VAL A N 1
ATOM 685 C CA . VAL A 1 89 ? 4.903 -9.322 -15.351 1.00 88.94 89 VAL A CA 1
ATOM 686 C C . VAL A 1 89 ? 5.219 -9.092 -16.827 1.00 88.94 89 VAL A C 1
ATOM 688 O O . VAL A 1 89 ? 4.718 -9.811 -17.688 1.00 88.94 89 VAL A O 1
ATOM 691 N N . GLY A 1 90 ? 6.022 -8.077 -17.110 1.00 78.88 90 GLY A N 1
ATOM 692 C CA . GLY A 1 90 ? 6.542 -7.738 -18.420 1.00 78.88 90 GLY A CA 1
ATOM 693 C C . GLY A 1 90 ? 7.632 -8.702 -18.877 1.00 78.88 90 GLY A C 1
ATOM 694 O O . GLY A 1 90 ? 8.586 -8.989 -18.152 1.00 78.88 90 GLY A O 1
ATOM 695 N N . GLY A 1 91 ? 7.491 -9.174 -20.119 1.00 61.75 91 GLY A N 1
ATOM 696 C CA . GLY A 1 91 ? 8.524 -9.907 -20.847 1.00 61.75 91 GLY A CA 1
ATOM 697 C C . GLY A 1 91 ? 8.050 -11.225 -21.455 1.00 61.75 91 GLY A C 1
ATOM 698 O O . GLY A 1 91 ? 8.106 -12.262 -20.799 1.00 61.75 91 GLY A O 1
ATOM 699 N N . GLY A 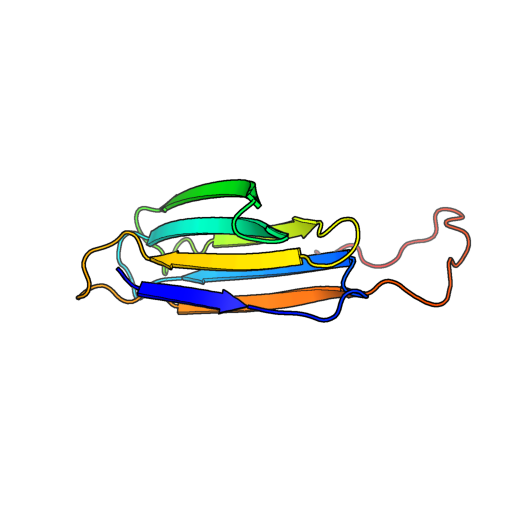1 92 ? 7.711 -11.196 -22.751 1.00 49.72 92 GLY A N 1
ATOM 700 C CA . GLY A 1 92 ? 8.032 -12.326 -23.627 1.00 49.72 92 GLY A CA 1
ATOM 701 C C . GLY A 1 92 ? 6.978 -12.859 -24.594 1.00 49.72 92 GLY A C 1
ATOM 702 O O . GLY A 1 92 ? 7.234 -13.922 -25.135 1.00 49.72 92 GLY A O 1
ATOM 703 N N . MET A 1 93 ? 5.844 -12.197 -24.832 1.00 47.16 93 MET A N 1
ATOM 704 C CA . MET A 1 93 ? 5.045 -12.360 -26.059 1.00 47.16 93 MET A CA 1
ATOM 705 C C . MET A 1 93 ? 3.961 -11.276 -26.055 1.00 47.16 93 MET A C 1
ATOM 707 O O . MET A 1 93 ? 2.945 -11.430 -25.379 1.00 47.16 93 MET A O 1
ATOM 711 N N . ASP A 1 94 ? 4.162 -10.191 -26.804 1.00 51.41 94 ASP A N 1
ATOM 712 C CA . ASP A 1 94 ? 3.011 -9.485 -27.368 1.00 51.41 94 ASP A CA 1
ATOM 713 C C . ASP A 1 94 ? 2.399 -10.475 -28.364 1.00 51.41 94 ASP A C 1
ATOM 715 O O . ASP A 1 94 ? 2.802 -10.552 -29.527 1.00 51.41 94 ASP A O 1
ATOM 719 N N . TRP A 1 95 ? 1.483 -11.323 -27.892 1.00 53.56 95 TRP A N 1
ATOM 720 C CA . TRP A 1 95 ? 0.483 -11.844 -28.810 1.00 53.56 95 TRP A CA 1
ATOM 721 C C . TRP A 1 95 ? -0.200 -10.600 -29.374 1.00 53.56 95 TRP A C 1
ATOM 723 O O . TRP A 1 95 ? -0.583 -9.743 -28.577 1.00 53.56 95 TRP A O 1
ATOM 733 N N . PRO A 1 96 ? -0.250 -10.419 -30.704 1.00 45.62 96 PRO A N 1
ATOM 734 C CA . PRO A 1 96 ? -0.882 -9.241 -31.265 1.00 45.62 96 PRO A CA 1
ATOM 735 C C . PRO A 1 96 ? -2.285 -9.175 -30.671 1.00 45.62 96 PRO A C 1
ATOM 737 O O . PRO A 1 96 ? -3.034 -10.136 -30.808 1.00 45.62 96 PRO A O 1
ATOM 740 N N . ASP A 1 97 ? -2.598 -8.085 -29.970 1.00 58.84 97 ASP A N 1
ATOM 741 C CA . ASP A 1 97 ? -3.943 -7.797 -29.483 1.00 58.84 97 ASP A CA 1
ATOM 742 C C . ASP A 1 97 ? -4.851 -7.561 -30.705 1.00 58.84 97 ASP A C 1
ATOM 744 O O . ASP A 1 97 ? -5.239 -6.444 -31.040 1.00 58.84 97 ASP A O 1
ATOM 748 N N . ASP A 1 98 ? -5.196 -8.642 -31.400 1.00 48.75 98 ASP A N 1
ATOM 749 C CA . ASP A 1 98 ? -6.195 -8.739 -32.461 1.00 48.75 98 ASP A CA 1
ATOM 750 C C . ASP A 1 98 ? -7.624 -8.813 -31.886 1.00 48.75 98 ASP A C 1
ATOM 752 O O . ASP A 1 98 ? -8.585 -9.159 -32.572 1.00 48.75 98 ASP A O 1
ATOM 756 N N . GLY A 1 99 ? -7.790 -8.407 -30.622 1.00 48.84 99 GLY A N 1
ATOM 757 C CA . GLY A 1 99 ? -9.088 -8.247 -29.975 1.00 48.84 99 GLY A CA 1
ATOM 758 C C . GLY A 1 99 ? -9.705 -9.542 -29.444 1.00 48.84 99 GLY A C 1
ATOM 759 O O . GLY A 1 99 ? -10.886 -9.540 -29.092 1.00 48.84 99 GLY A O 1
ATOM 760 N N . LEU A 1 100 ? -8.944 -10.636 -29.330 1.00 43.19 100 LEU A N 1
ATOM 761 C CA . LEU A 1 100 ? -9.422 -11.910 -28.784 1.00 43.19 100 LEU A CA 1
ATOM 762 C C . LEU A 1 100 ? -8.898 -12.178 -27.359 1.00 43.19 100 LEU A C 1
ATOM 764 O O . LEU A 1 100 ? -8.037 -13.012 -27.123 1.00 43.19 100 LEU A O 1
ATOM 768 N N . MET A 1 101 ? -9.520 -11.483 -26.401 1.00 49.59 101 MET A N 1
ATOM 769 C CA . MET A 1 101 ? -9.879 -11.953 -25.049 1.00 49.59 101 MET A CA 1
ATOM 770 C C . MET A 1 101 ? -8.846 -12.794 -24.263 1.00 49.59 101 MET A C 1
ATOM 772 O O . MET A 1 101 ? -8.877 -14.024 -24.306 1.00 49.59 101 MET A O 1
ATOM 776 N N . ILE A 1 102 ? -8.116 -12.151 -23.343 1.00 45.12 102 ILE A N 1
ATOM 777 C CA . ILE A 1 102 ? -7.653 -12.805 -22.107 1.00 45.12 102 ILE A CA 1
ATOM 778 C C . ILE A 1 102 ? -8.340 -12.182 -20.883 1.00 45.12 102 ILE A C 1
ATOM 780 O O . ILE A 1 102 ? -8.061 -11.061 -20.477 1.00 45.12 102 ILE A O 1
ATOM 784 N N . GLY A 1 103 ? -9.281 -12.934 -20.305 1.00 38.06 103 GLY A N 1
ATOM 785 C CA . GLY A 1 103 ? -9.741 -12.751 -18.926 1.00 38.06 103 GLY A CA 1
ATOM 786 C C . GLY A 1 103 ? -10.786 -11.662 -18.677 1.00 38.06 103 GLY A C 1
ATOM 787 O O . GLY A 1 103 ? -10.525 -10.703 -17.958 1.00 38.06 103 GLY A O 1
ATOM 788 N N . ARG A 1 104 ? -12.023 -11.858 -19.151 1.00 42.91 104 ARG A N 1
ATOM 789 C CA . ARG A 1 104 ? -13.179 -11.315 -18.421 1.00 42.91 104 ARG A CA 1
ATOM 790 C C . ARG A 1 104 ? -13.321 -12.107 -17.118 1.00 42.91 104 ARG A C 1
ATOM 792 O O . ARG A 1 104 ? -13.621 -13.296 -17.171 1.00 42.91 104 ARG A O 1
ATOM 799 N N . ALA A 1 105 ? -13.088 -11.466 -15.978 1.00 36.88 105 ALA A N 1
ATOM 800 C CA . ALA A 1 105 ? -13.605 -11.957 -14.706 1.00 36.88 105 ALA A CA 1
ATOM 801 C C . ALA A 1 105 ? -15.118 -11.681 -14.648 1.00 36.88 105 ALA A C 1
ATOM 803 O O . ALA A 1 105 ? -15.580 -10.664 -15.173 1.00 36.88 105 ALA A O 1
ATOM 804 N N . PHE A 1 106 ? -15.859 -12.631 -14.077 1.00 44.03 106 PHE A N 1
ATOM 805 C CA . PHE A 1 106 ? -17.278 -12.509 -13.740 1.00 44.03 106 PHE A CA 1
ATOM 806 C C . PHE A 1 106 ? -17.504 -11.433 -12.677 1.00 44.03 106 PHE A C 1
ATOM 808 O O . PHE A 1 106 ? -16.611 -11.284 -11.811 1.00 44.03 106 PHE A O 1
#

Sequence (106 aa):
GALRTYPFNPTVDSVAIILKTDGRPLNARIELLQGPNNNKQVVELYTEDGLDRPFFAIVETPGSGNVVRVVNTAPVEFPLYASVDAYRVGGGMDWPDDGLMIGRAF